Protein AF-A0A973CCP5-F1 (afdb_monomer_lite)

pLDDT: mean 96.02, std 5.86, range [63.59, 98.44]

Structure (mmCIF, N/CA/C/O backbone):
data_AF-A0A973CCP5-F1
#
_entry.id   AF-A0A973CCP5-F1
#
loop_
_atom_site.group_PDB
_atom_site.id
_atom_site.type_symbol
_atom_site.label_atom_id
_atom_site.label_alt_id
_atom_site.label_comp_id
_atom_site.label_asym_id
_atom_site.label_entity_id
_atom_site.label_seq_id
_atom_site.pdbx_PDB_ins_code
_atom_site.Cartn_x
_atom_site.Cartn_y
_atom_site.Cartn_z
_atom_site.occupancy
_atom_site.B_iso_or_equiv
_atom_site.auth_seq_id
_atom_site.auth_comp_id
_atom_site.auth_asym_id
_atom_site.auth_atom_id
_atom_site.pdbx_PDB_model_num
ATOM 1 N N . MET A 1 1 ? -9.418 -6.994 -10.198 1.00 63.59 1 MET A N 1
ATOM 2 C CA . MET A 1 1 ? -9.652 -7.751 -8.947 1.00 63.59 1 MET A CA 1
ATOM 3 C C . MET A 1 1 ? -9.417 -6.795 -7.786 1.00 63.59 1 MET A C 1
ATOM 5 O O . MET A 1 1 ? -8.512 -5.984 -7.905 1.00 63.59 1 MET A O 1
ATOM 9 N N . MET A 1 2 ? -10.237 -6.817 -6.733 1.00 75.12 2 MET A N 1
ATOM 10 C CA . MET A 1 2 ? -10.067 -5.912 -5.583 1.00 75.12 2 MET A CA 1
ATOM 11 C C . MET A 1 2 ? -8.764 -6.228 -4.817 1.00 75.12 2 MET A C 1
ATOM 13 O O . MET A 1 2 ? -8.425 -7.412 -4.705 1.00 75.12 2 MET A O 1
ATOM 17 N N . PRO A 1 3 ? -8.041 -5.222 -4.285 1.00 83.12 3 PRO A N 1
ATOM 18 C CA . PRO A 1 3 ? -6.858 -5.444 -3.458 1.00 83.12 3 PRO A CA 1
ATOM 19 C C . PRO A 1 3 ? -7.164 -6.316 -2.240 1.00 83.12 3 PRO A C 1
ATOM 21 O O . PRO A 1 3 ? -8.178 -6.122 -1.568 1.00 83.12 3 PRO A O 1
ATOM 24 N N . ARG A 1 4 ? -6.262 -7.249 -1.911 1.00 93.75 4 ARG A N 1
ATOM 25 C CA . ARG A 1 4 ? -6.324 -7.934 -0.615 1.00 93.75 4 ARG A CA 1
ATOM 26 C C . ARG A 1 4 ? -5.763 -6.991 0.443 1.00 93.75 4 ARG A C 1
ATOM 28 O O . ARG A 1 4 ? -4.593 -6.614 0.367 1.00 93.75 4 ARG A O 1
ATOM 35 N N . LEU A 1 5 ? -6.592 -6.639 1.419 1.00 96.69 5 LEU A N 1
ATOM 36 C CA . LEU A 1 5 ? -6.252 -5.733 2.512 1.00 96.69 5 LEU A CA 1
ATOM 37 C C . LEU A 1 5 ? -6.177 -6.490 3.839 1.00 96.69 5 LEU A C 1
ATOM 39 O O . LEU A 1 5 ? -6.870 -7.490 4.035 1.00 96.69 5 LEU A O 1
ATOM 43 N N . ILE A 1 6 ? -5.342 -5.994 4.745 1.00 97.62 6 ILE A N 1
ATOM 44 C CA . ILE A 1 6 ? -5.240 -6.461 6.127 1.00 97.62 6 ILE A CA 1
ATOM 45 C C . ILE A 1 6 ? -5.928 -5.431 7.019 1.00 97.62 6 ILE A C 1
ATOM 47 O O . ILE A 1 6 ? -5.613 -4.242 6.958 1.00 97.62 6 ILE A O 1
ATOM 51 N N . GLN A 1 7 ? -6.844 -5.890 7.868 1.00 97.31 7 GLN A N 1
ATOM 52 C CA . GLN A 1 7 ? -7.442 -5.067 8.912 1.00 97.31 7 GLN A CA 1
ATOM 53 C C . GLN A 1 7 ? -6.607 -5.192 10.199 1.00 97.31 7 GLN A C 1
ATOM 55 O O . GLN A 1 7 ? -6.390 -6.316 10.658 1.00 97.31 7 GLN A O 1
ATOM 60 N N . PRO A 1 8 ? -6.127 -4.083 10.793 1.00 97.25 8 PRO A N 1
ATOM 61 C CA . PRO A 1 8 ? -5.399 -4.130 12.056 1.00 97.25 8 PRO A CA 1
ATOM 62 C C . PRO A 1 8 ? -6.276 -4.678 13.185 1.00 97.25 8 PRO A C 1
ATOM 64 O O . PRO A 1 8 ? -7.386 -4.194 13.410 1.00 97.25 8 PRO A O 1
ATOM 67 N N . ASN A 1 9 ? -5.762 -5.670 13.912 1.00 97.94 9 ASN A N 1
ATOM 68 C CA . ASN A 1 9 ? -6.427 -6.232 15.082 1.00 97.94 9 ASN A CA 1
ATOM 69 C C . ASN A 1 9 ? -5.998 -5.470 16.343 1.00 97.94 9 ASN A C 1
ATOM 71 O O . ASN A 1 9 ? -5.001 -5.813 16.977 1.00 97.94 9 ASN A O 1
ATOM 75 N N . TRP A 1 10 ? -6.725 -4.401 16.664 1.00 97.81 10 TRP A N 1
ATOM 76 C CA . TRP A 1 10 ? -6.483 -3.556 17.835 1.00 97.81 10 TRP A CA 1
ATOM 77 C C . TRP A 1 10 ? -7.798 -2.912 18.313 1.00 97.81 10 TRP A C 1
ATOM 79 O O . TRP A 1 10 ? -8.755 -2.849 17.532 1.00 97.81 10 TRP A O 1
ATOM 89 N N . PRO A 1 11 ? -7.884 -2.422 19.564 1.00 97.75 11 PRO A N 1
ATOM 90 C CA . PRO A 1 11 ? -9.103 -1.814 20.097 1.00 97.75 11 PRO A CA 1
ATOM 91 C C . PRO A 1 11 ? -9.297 -0.373 19.581 1.00 97.75 11 PRO A C 1
ATOM 93 O O . PRO A 1 11 ? -9.220 0.592 20.338 1.00 97.75 11 PRO A O 1
ATOM 96 N N . ALA A 1 12 ? -9.530 -0.213 18.275 1.00 97.81 12 ALA A N 1
ATOM 97 C CA . ALA A 1 12 ? -9.811 1.089 17.671 1.00 97.81 12 ALA A CA 1
ATOM 98 C C . ALA A 1 12 ? -11.180 1.634 18.126 1.00 97.81 12 ALA A C 1
ATOM 100 O O . ALA A 1 12 ? -12.153 0.875 18.170 1.00 97.81 12 ALA A O 1
ATOM 101 N N . PRO A 1 13 ? -11.307 2.952 18.361 1.00 98.44 13 PRO A N 1
ATOM 102 C CA . PRO A 1 13 ? -12.610 3.604 18.460 1.00 98.44 13 PRO A CA 1
ATOM 103 C C . PRO A 1 13 ? -13.472 3.340 17.215 1.00 98.44 13 PRO A C 1
ATOM 105 O O . PRO A 1 13 ? -12.954 3.199 16.106 1.00 98.44 13 PRO A O 1
ATOM 108 N N . SER A 1 14 ? -14.801 3.315 17.363 1.00 97.50 14 SER A N 1
ATOM 109 C CA . SER A 1 14 ? -15.730 2.948 16.275 1.00 97.50 14 SER A CA 1
ATOM 110 C C . SER A 1 14 ? -15.627 3.849 15.032 1.00 97.50 14 SER A C 1
ATOM 112 O O . SER A 1 14 ? -15.877 3.390 13.907 1.00 97.50 14 SER A O 1
ATOM 114 N N . ASN A 1 15 ? -15.214 5.104 15.232 1.00 98.19 15 ASN A N 1
ATOM 115 C CA . ASN A 1 15 ? -15.000 6.126 14.208 1.00 98.19 15 ASN A CA 1
ATOM 116 C C . ASN A 1 15 ? -13.600 6.095 13.567 1.00 98.19 15 AS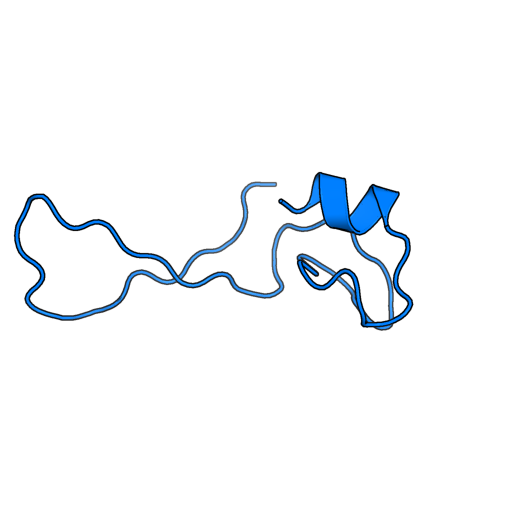N A C 1
ATOM 118 O O . ASN A 1 15 ? -13.356 6.851 12.630 1.00 98.19 15 ASN A O 1
ATOM 122 N N . VAL A 1 16 ? -12.691 5.229 14.024 1.00 98.06 16 VAL A N 1
ATOM 123 C CA . VAL A 1 16 ? -11.367 5.053 13.418 1.00 98.06 16 VAL A CA 1
ATOM 124 C C . VAL A 1 16 ? -11.399 3.843 12.490 1.00 98.06 16 VAL A C 1
ATOM 126 O O . VAL A 1 16 ? -11.680 2.721 12.911 1.00 98.06 16 VAL A O 1
ATOM 129 N N . LYS A 1 17 ? -11.097 4.063 11.208 1.00 97.56 17 LYS A N 1
ATOM 130 C CA . LYS A 1 17 ? -10.910 2.999 10.214 1.00 97.56 17 LYS A CA 1
ATOM 131 C C . LYS A 1 17 ? -9.448 2.965 9.795 1.00 97.56 17 LYS A C 1
ATOM 133 O O . LYS A 1 17 ? -8.850 4.006 9.544 1.00 97.56 17 LYS A O 1
ATOM 138 N N . ALA A 1 18 ? -8.885 1.767 9.722 1.00 97.56 18 ALA A N 1
ATOM 139 C CA . ALA A 1 18 ? -7.510 1.547 9.306 1.00 97.56 18 ALA A CA 1
ATOM 140 C C . ALA A 1 18 ? -7.416 0.267 8.473 1.00 97.56 18 ALA A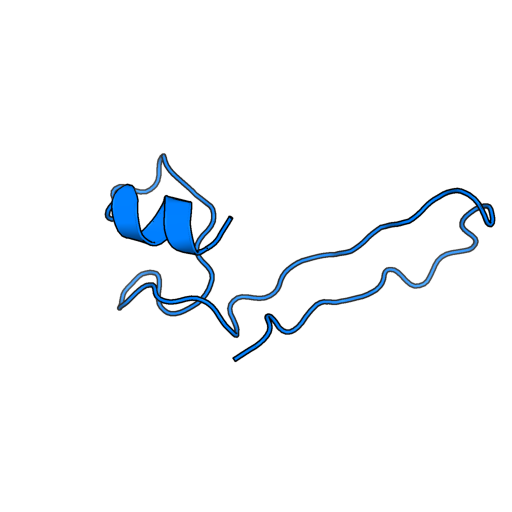 C 1
ATOM 142 O O . ALA A 1 18 ? -8.181 -0.678 8.672 1.00 97.56 18 ALA A O 1
ATOM 143 N N . LEU A 1 19 ? -6.462 0.251 7.550 1.00 97.44 19 LEU A N 1
ATOM 144 C CA . LEU A 1 19 ? -6.122 -0.883 6.700 1.00 97.44 19 LEU A CA 1
ATOM 145 C C . LEU A 1 19 ? -4.616 -0.872 6.439 1.00 97.44 19 LEU A C 1
ATOM 147 O O . LEU A 1 19 ? -3.973 0.173 6.526 1.00 97.44 19 LEU A O 1
ATOM 151 N N . SER A 1 20 ? -4.069 -2.027 6.087 1.00 98.06 20 SER A N 1
ATOM 152 C CA . SER A 1 20 ? -2.746 -2.155 5.483 1.00 98.06 20 SER A CA 1
ATOM 153 C C . SER A 1 20 ? -2.893 -2.859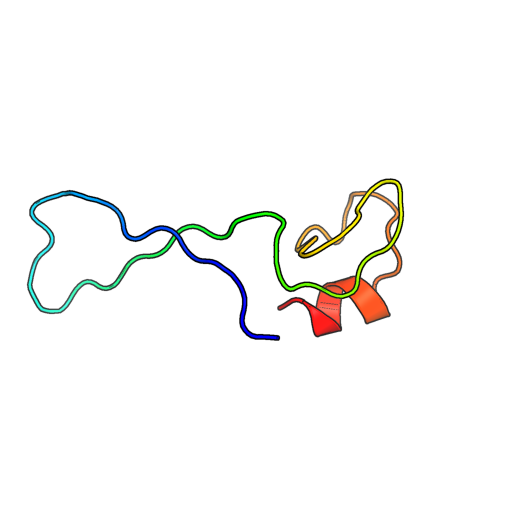 4.141 1.00 98.06 20 SER A C 1
ATOM 155 O O . SER A 1 20 ? -3.635 -3.840 4.021 1.00 98.06 20 SER A O 1
ATOM 157 N N . THR A 1 21 ? -2.238 -2.341 3.107 1.00 97.81 21 THR A N 1
ATOM 158 C CA . THR A 1 21 ? -2.263 -2.977 1.792 1.00 97.81 21 THR A CA 1
ATOM 159 C C . THR A 1 21 ? -1.387 -4.228 1.780 1.00 97.81 21 THR A C 1
ATOM 161 O O . THR A 1 21 ? -0.502 -4.421 2.612 1.00 97.81 21 THR A O 1
ATOM 164 N N . THR A 1 22 ? -1.632 -5.110 0.815 1.00 97.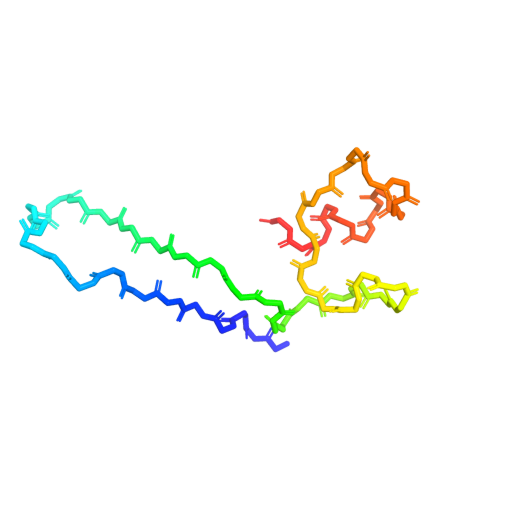75 22 THR A N 1
ATOM 165 C CA . THR A 1 22 ? -0.690 -6.175 0.455 1.00 97.75 22 THR A CA 1
ATOM 166 C C . THR A 1 22 ? -0.210 -5.938 -0.968 1.00 97.75 22 THR A C 1
ATOM 168 O O . THR A 1 22 ? -0.751 -5.095 -1.680 1.00 97.75 22 THR A O 1
ATOM 171 N N . ARG A 1 23 ? 0.756 -6.730 -1.442 1.00 97.25 23 ARG A N 1
ATOM 172 C CA . ARG A 1 23 ? 1.152 -6.682 -2.855 1.00 97.25 23 ARG A CA 1
ATOM 173 C C . ARG A 1 23 ? 0.064 -7.169 -3.822 1.00 97.25 23 ARG A C 1
ATOM 175 O O . ARG A 1 23 ? 0.238 -7.031 -5.022 1.00 97.25 23 ARG A O 1
ATOM 182 N N . GLN A 1 24 ? -1.007 -7.815 -3.366 1.00 97.44 24 GLN A N 1
ATOM 183 C CA . GLN A 1 24 ? -1.981 -8.447 -4.262 1.00 97.44 24 GLN A CA 1
ATOM 184 C C . GLN A 1 24 ? -3.015 -7.446 -4.793 1.00 97.44 24 GLN A C 1
ATOM 186 O O . GLN A 1 24 ? -3.470 -6.567 -4.067 1.00 97.44 24 GLN A O 1
ATOM 191 N N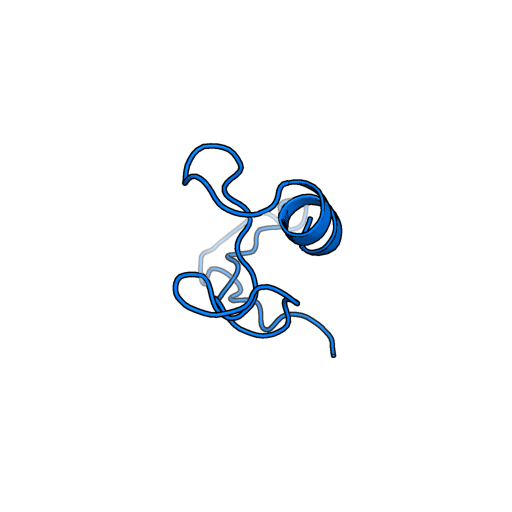 . GLY A 1 25 ? -3.454 -7.647 -6.040 1.00 95.38 25 GLY A N 1
ATOM 192 C CA . GLY A 1 25 ? -4.582 -6.917 -6.633 1.00 95.38 25 GLY A CA 1
ATOM 193 C C . GLY A 1 25 ? -4.230 -5.610 -7.345 1.00 95.38 25 GLY A C 1
ATOM 194 O O . GLY A 1 25 ? -5.140 -4.912 -7.776 1.00 95.38 25 GLY A O 1
ATOM 195 N N . GLY A 1 26 ? -2.943 -5.297 -7.503 1.00 96.94 26 GLY A N 1
ATOM 196 C CA . GLY A 1 26 ? -2.494 -4.214 -8.378 1.00 96.94 26 GLY A CA 1
ATOM 197 C C . GLY A 1 26 ? -2.086 -4.681 -9.771 1.00 96.94 26 GLY A C 1
ATOM 198 O O . GLY A 1 26 ? -2.136 -5.870 -10.090 1.00 96.94 26 GLY A O 1
ATOM 199 N N . VAL A 1 27 ? -1.682 -3.718 -10.593 1.00 97.50 27 VAL A N 1
ATOM 200 C CA . VAL A 1 27 ? -1.408 -3.881 -12.030 1.00 97.50 27 VAL A CA 1
ATOM 201 C C . VAL A 1 27 ? 0.072 -3.748 -12.397 1.00 97.50 27 VAL A C 1
ATOM 203 O O . VAL A 1 27 ? 0.422 -3.776 -13.575 1.00 97.50 27 VAL A O 1
ATOM 206 N N . SER A 1 28 ? 0.956 -3.581 -11.412 1.00 97.75 28 SER A N 1
ATOM 207 C CA . SER A 1 28 ? 2.395 -3.516 -11.661 1.00 97.75 28 SER A CA 1
ATOM 208 C C . SER A 1 28 ? 2.958 -4.865 -12.099 1.00 97.75 28 SER A C 1
ATOM 210 O O . SER A 1 28 ? 2.478 -5.919 -11.682 1.00 97.75 28 SER A O 1
ATOM 212 N N . HIS A 1 29 ? 4.014 -4.815 -12.910 1.00 96.88 29 HIS A N 1
ATOM 213 C CA . HIS A 1 29 ? 4.784 -5.971 -13.373 1.00 96.88 29 HIS A CA 1
ATOM 214 C C . HIS A 1 29 ? 6.094 -6.108 -12.580 1.00 96.88 29 HIS A C 1
ATOM 216 O O . HIS A 1 29 ? 6.423 -5.250 -11.761 1.00 96.88 29 HIS A O 1
ATOM 222 N N . VAL A 1 30 ? 6.836 -7.200 -12.803 1.00 96.56 30 VAL A N 1
ATOM 223 C CA . VAL A 1 30 ? 8.169 -7.436 -12.212 1.00 96.56 30 VAL A CA 1
ATOM 224 C C . VAL A 1 30 ? 9.092 -6.236 -12.497 1.00 96.56 30 VAL A C 1
ATOM 226 O O . VAL A 1 30 ? 9.058 -5.721 -13.613 1.00 96.56 30 VAL A O 1
ATOM 229 N N . PRO A 1 31 ? 9.901 -5.776 -11.519 1.00 96.75 31 PRO A N 1
ATOM 230 C CA . PRO A 1 31 ? 10.104 -6.339 -10.175 1.00 96.75 31 PRO A CA 1
ATOM 231 C C . PRO A 1 31 ? 9.053 -5.920 -9.134 1.00 96.75 31 PRO A C 1
ATOM 233 O O . PRO A 1 31 ? 9.005 -6.484 -8.044 1.00 96.75 31 PRO A O 1
ATOM 236 N N . TYR A 1 32 ? 8.148 -5.005 -9.475 1.00 98.06 32 TYR A N 1
ATOM 237 C CA . TYR A 1 32 ? 7.149 -4.430 -8.567 1.00 98.06 32 TYR A CA 1
ATOM 238 C C . TYR A 1 32 ? 5.788 -5.136 -8.634 1.00 98.06 32 TYR A C 1
ATOM 240 O O . TYR A 1 32 ? 4.761 -4.519 -8.365 1.00 98.06 32 TYR A O 1
ATOM 248 N N . ALA A 1 33 ? 5.768 -6.413 -9.032 1.00 97.62 33 ALA A N 1
ATOM 249 C CA . ALA A 1 33 ? 4.551 -7.099 -9.450 1.00 97.62 33 ALA A CA 1
ATOM 250 C C . ALA A 1 33 ? 3.431 -7.024 -8.398 1.00 97.62 33 ALA A C 1
ATOM 252 O O . ALA A 1 33 ? 3.636 -7.431 -7.242 1.00 97.62 33 ALA A O 1
AT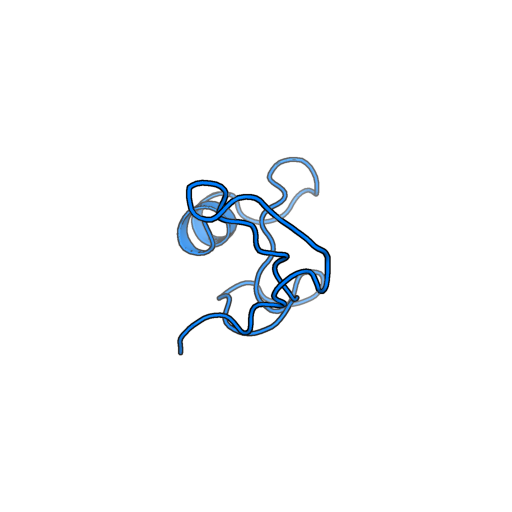OM 253 N N . GLY A 1 34 ? 2.258 -6.550 -8.836 1.00 97.19 34 GLY A N 1
ATOM 254 C CA . GLY A 1 34 ? 1.070 -6.342 -8.015 1.00 97.19 34 GLY A CA 1
ATOM 255 C C . GLY A 1 34 ? 0.804 -4.874 -7.654 1.00 97.19 34 GLY A C 1
ATOM 256 O O . GLY A 1 34 ? 0.784 -4.007 -8.524 1.00 97.19 34 GLY A O 1
ATOM 257 N N . LEU A 1 35 ? 0.508 -4.601 -6.383 1.00 98.00 35 LEU A N 1
ATOM 258 C CA . LEU A 1 35 ? 0.034 -3.309 -5.871 1.00 98.00 35 LEU A CA 1
ATOM 259 C C . LEU A 1 35 ? 1.181 -2.428 -5.363 1.00 98.00 35 LEU A C 1
ATOM 261 O O . LEU A 1 35 ? 1.306 -2.160 -4.169 1.00 98.00 35 LEU A O 1
ATOM 265 N N . ASN A 1 36 ? 2.043 -1.980 -6.275 1.00 98.00 36 ASN A N 1
ATOM 266 C CA . ASN A 1 36 ? 3.062 -0.991 -5.940 1.00 98.00 36 ASN A CA 1
ATOM 267 C C . ASN A 1 36 ? 2.449 0.413 -5.834 1.00 98.00 36 ASN A C 1
ATOM 269 O O . ASN A 1 36 ? 1.925 0.935 -6.818 1.00 98.00 36 ASN A O 1
ATOM 273 N N . LEU A 1 37 ? 2.569 1.031 -4.658 1.00 97.94 37 LEU A N 1
ATOM 274 C CA . LEU A 1 37 ? 2.122 2.402 -4.388 1.00 97.94 37 LEU A CA 1
ATOM 275 C C . LEU A 1 37 ? 3.277 3.421 -4.408 1.00 97.94 37 LEU A C 1
ATOM 277 O O . LEU A 1 37 ? 3.037 4.628 -4.298 1.00 97.94 37 LEU A O 1
ATOM 281 N N . GLY A 1 38 ? 4.526 2.959 -4.516 1.00 98.06 38 GLY A N 1
ATOM 282 C CA . GLY A 1 38 ? 5.724 3.792 -4.462 1.00 98.06 38 GLY A CA 1
ATOM 283 C C . GLY A 1 38 ? 6.017 4.480 -5.794 1.00 98.06 38 GLY A C 1
ATOM 284 O O . GLY A 1 38 ? 6.234 3.814 -6.800 1.00 98.06 38 GLY A O 1
ATOM 285 N N . LEU A 1 39 ? 6.080 5.817 -5.789 1.00 98.12 39 LEU A N 1
ATOM 286 C CA . LEU A 1 39 ? 6.459 6.627 -6.961 1.00 98.12 39 LEU A CA 1
ATOM 287 C C . LEU A 1 39 ? 7.974 6.849 -7.095 1.00 98.12 39 LEU A C 1
ATOM 289 O O . LEU A 1 39 ? 8.449 7.237 -8.151 1.00 98.12 39 LEU A O 1
ATOM 293 N N . HIS A 1 40 ? 8.740 6.611 -6.032 1.00 97.44 40 HIS A N 1
ATOM 294 C CA . HIS A 1 40 ? 10.171 6.930 -5.953 1.00 97.44 40 HIS A CA 1
ATOM 295 C C . HIS A 1 40 ? 11.074 5.705 -6.168 1.00 97.44 40 HIS A C 1
ATOM 297 O O . HIS A 1 40 ? 12.259 5.747 -5.862 1.00 97.44 40 HIS A O 1
ATOM 303 N N . VAL A 1 41 ? 10.514 4.602 -6.671 1.00 97.25 41 VAL A N 1
ATOM 304 C CA . VAL A 1 41 ? 11.224 3.323 -6.845 1.00 97.25 41 VAL A CA 1
ATOM 305 C C . VAL A 1 41 ? 11.512 3.008 -8.313 1.00 97.25 41 VAL A C 1
ATOM 307 O O . VAL A 1 41 ? 11.712 1.851 -8.652 1.00 97.25 41 VAL A O 1
ATOM 310 N N . GLN A 1 42 ? 11.506 4.018 -9.194 1.00 96.50 42 GLN A N 1
ATOM 311 C CA . GLN A 1 42 ? 11.768 3.880 -10.641 1.00 96.50 42 GLN A CA 1
ATOM 312 C C . GLN A 1 42 ? 10.745 3.003 -11.398 1.00 96.50 42 GLN A C 1
ATOM 314 O O . GLN A 1 42 ? 10.991 2.586 -12.526 1.00 96.50 42 GLN A O 1
ATOM 319 N N . ALA A 1 43 ? 9.585 2.733 -10.790 1.00 95.44 43 ALA A N 1
ATOM 320 C CA . ALA A 1 43 ? 8.459 2.093 -11.461 1.00 95.44 43 ALA A CA 1
ATOM 321 C C . ALA A 1 43 ? 7.718 3.087 -12.369 1.00 95.44 43 ALA A C 1
ATOM 323 O O . ALA A 1 43 ? 7.748 4.296 -12.137 1.00 95.44 43 ALA A O 1
ATOM 324 N N . ASP A 1 44 ? 6.999 2.564 -13.364 1.00 97.31 44 ASP A N 1
ATOM 325 C CA . ASP A 1 44 ? 6.109 3.358 -14.213 1.00 97.31 44 ASP A CA 1
ATOM 326 C C . ASP A 1 44 ? 5.057 4.093 -13.362 1.00 97.31 44 ASP A C 1
ATOM 328 O O . ASP A 1 44 ? 4.233 3.477 -12.676 1.00 97.31 44 ASP A O 1
ATOM 332 N N . SER A 1 45 ? 5.086 5.424 -13.415 1.00 97.94 45 SER A N 1
ATOM 333 C CA . SER A 1 45 ? 4.219 6.286 -12.619 1.00 97.94 45 SER A CA 1
ATOM 334 C C . SER A 1 45 ? 2.742 6.137 -12.983 1.00 97.94 45 SER A C 1
ATOM 336 O O . SER A 1 45 ? 1.903 6.214 -12.086 1.00 97.94 45 SER A O 1
ATOM 338 N N . GLN A 1 46 ? 2.401 5.860 -14.246 1.00 98.25 46 GLN A N 1
ATOM 339 C CA . GLN A 1 46 ? 1.011 5.651 -14.668 1.00 98.25 46 GLN A CA 1
ATOM 340 C C . GLN A 1 46 ? 0.432 4.386 -14.029 1.00 98.25 46 GLN A C 1
ATOM 342 O O . GLN A 1 46 ? -0.702 4.375 -13.543 1.00 98.25 46 GLN A O 1
ATOM 347 N N . VAL A 1 47 ? 1.238 3.328 -13.967 1.00 97.88 47 VAL A N 1
ATOM 348 C CA . VAL A 1 47 ? 0.861 2.060 -13.335 1.00 97.88 47 VAL A CA 1
ATOM 349 C C . VAL A 1 47 ? 0.735 2.222 -11.819 1.00 97.88 47 VAL A C 1
ATOM 351 O O . VAL A 1 47 ? -0.210 1.703 -11.226 1.00 97.88 47 VAL A O 1
ATOM 354 N N . VAL A 1 48 ? 1.642 2.976 -11.188 1.00 98.06 48 VAL A N 1
ATOM 355 C CA . VAL A 1 48 ? 1.560 3.290 -9.751 1.00 98.06 48 VAL A CA 1
ATOM 356 C C . VAL A 1 48 ? 0.307 4.105 -9.430 1.00 98.06 48 VAL A C 1
ATOM 358 O O . VAL A 1 48 ? -0.359 3.815 -8.438 1.00 98.06 48 VAL A O 1
ATOM 361 N N . TRP A 1 49 ? -0.065 5.077 -10.266 1.00 98.31 49 TRP A N 1
ATOM 362 C CA . TRP A 1 49 ? -1.307 5.833 -10.082 1.00 98.31 49 TRP A CA 1
ATOM 363 C C . TRP A 1 49 ? -2.556 4.969 -10.225 1.00 98.31 49 TRP A C 1
ATOM 365 O O . TRP A 1 49 ? -3.507 5.174 -9.484 1.00 98.31 49 TRP A O 1
ATOM 375 N N . ARG A 1 50 ? -2.543 3.956 -11.095 1.00 97.06 50 ARG A N 1
ATOM 376 C CA . ARG A 1 50 ? -3.651 2.995 -11.203 1.00 97.06 50 ARG A CA 1
ATOM 377 C C . ARG A 1 50 ? -3.799 2.086 -9.973 1.00 97.06 50 ARG A C 1
ATOM 379 O O . ARG A 1 50 ? -4.864 1.505 -9.779 1.00 97.06 50 ARG A O 1
ATOM 386 N N . ASN A 1 51 ? -2.749 1.938 -9.169 1.00 96.81 51 ASN A N 1
ATOM 387 C CA . ASN A 1 51 ? -2.788 1.162 -7.929 1.00 96.81 51 ASN A CA 1
ATOM 388 C C . ASN A 1 51 ? -3.284 1.967 -6.709 1.00 96.81 51 ASN A C 1
ATOM 390 O O . ASN A 1 51 ? -3.558 1.347 -5.682 1.00 96.81 51 ASN A O 1
ATOM 394 N N . ARG A 1 52 ? -3.338 3.304 -6.787 1.00 95.25 52 ARG A N 1
ATOM 395 C CA . ARG A 1 52 ? -3.720 4.214 -5.690 1.00 95.25 52 ARG A CA 1
ATOM 396 C C . ARG A 1 52 ? -5.209 4.535 -5.721 1.00 95.25 52 ARG A C 1
ATOM 398 O O . ARG A 1 52 ? -5.768 4.670 -4.613 1.00 95.25 52 ARG A O 1
#

Secondary structure (DSSP, 8-state):
-PPPEE---S---TT----EE-STT--BPTTS-B----SSSS--HHHHHHH-

Radius of gyration: 13.28 Å; chains: 1; bounding box: 28×15×35 Å

Sequence (52 aa):
MMPRLIQPNWPAPSNVKALSTTRQGGVSHVPYAGLNLGLHVQADSQVVWRNR

Foldseek 3Di:
DDFDWDFDDDPDDPPDGDIDTDQADADFDPPSRRQDCDPPPPGDPVSNVRSD